Protein AF-0000000085120348 (afdb_homodimer)

Organism: Pyrolobus fumarii (strain DSM 11204 / 1A) (NCBI:txid694429)

Solvent-accessible surface area (backbone atoms only — not comparable to full-atom values): 6768 Å² total; per-residue (Å²): 130,84,70,55,59,74,41,83,31,47,33,39,67,58,97,89,42,39,32,40,60,46,56,66,68,56,36,57,74,69,67,62,47,72,72,37,62,28,35,37,30,48,42,78,52,96,93,32,78,30,38,37,38,34,66,65,84,129,131,85,71,56,58,75,40,84,32,45,33,38,68,59,98,90,42,38,31,38,58,47,56,66,67,54,38,58,74,69,67,62,49,72,70,38,61,27,36,38,28,48,42,79,52,94,92,31,77,30,38,37,38,34,66,64,84,129

Sequence (116 aa):
MSTSQRYEGIVEKDEKGFLVRLPDELVQVMRWKEGDKIIVEMSEWRGRLVVVLYKPYRMSTSQRYEGIVEKDEKGFLVRLPDELVQVMRWKEGDKIIVEMSEWRGRLVVVLYKPYR

Secondary structure (DSSP, 8-state):
-----EEEEEEEEETTEEEEEEPHHHHHHHT--TT-EEEEEEEEETTEEEEEEEPPP-/-----EEEEEEEEETTEEEEEEPHHHHHHHT--TT-EEEEEEEEETTEEEEEEEPPP-

Foldseek 3Di:
DPPPDDDDWDWDADPVGIDIDDDPVVCVVLVDDPPADWDWDWDDDPNDIDIDIHHDDD/DPPPDDDDWDWDADPVGIDIDDDPVVCVVLVDDPPADWDWDWDDDPNDIDIDIHHDDD

Radius of gyration: 13.12 Å; Cα contacts (8 Å, |Δi|>4): 228; chains: 2; bounding box: 39×38×40 Å

pLDDT: mean 87.39, std 13.33, range [32.06, 96.31]

Nearest PDB structures (foldseek):
  2mrn-assembly1_B  TM=7.024E-01  e=4.540E-02  Escherichia coli K-12
  1ub4-assembly1_C-2  TM=8.038E-01  e=1.584E-01  Escherichia coli
  7xi6-assembly1_B  TM=7.298E-01  e=2.034E-01  Saccharolobus solfataricus
  7xi6-assembly1_A  TM=6.975E-01  e=2.305E-01  Saccharolobus solfataricus
  3o27-assembly1_B  TM=6.591E-01  e=1.911E-01  Saccharolobus islandicus

Structure (mmCIF, N/CA/C/O backbone):
data_AF-0000000085120348-model_v1
#
loop_
_entity.id
_entity.type
_entity.pdbx_description
1 polymer 'SpoVT-AbrB domain-containing protein'
#
loop_
_atom_site.group_PDB
_atom_site.id
_atom_site.type_symbol
_atom_site.label_atom_id
_atom_site.label_alt_id
_atom_site.label_comp_id
_atom_site.label_asym_id
_atom_site.label_entity_id
_atom_site.label_seq_id
_atom_site.pdbx_PDB_ins_code
_atom_site.Cartn_x
_atom_site.Cartn_y
_atom_site.Cartn_z
_atom_site.occupancy
_atom_site.B_iso_or_equiv
_atom_site.auth_seq_id
_atom_site.auth_comp_id
_atom_site.auth_asym_id
_atom_site.auth_atom_id
_atom_site.pdbx_PDB_model_num
ATOM 1 N N . MET A 1 1 ? 24.094 -0.287 3.65 1 32.06 1 MET A N 1
ATOM 2 C CA . MET A 1 1 ? 23.141 0.814 3.695 1 32.06 1 MET A CA 1
ATOM 3 C C . MET A 1 1 ? 21.953 0.541 2.777 1 32.06 1 MET A C 1
ATOM 5 O O . MET A 1 1 ? 22.094 0.566 1.554 1 32.06 1 MET A O 1
ATOM 9 N N . SER A 1 2 ? 21.141 -0.423 2.934 1 41.09 2 SER A N 1
ATOM 10 C CA . SER A 1 2 ? 20.062 -0.962 2.092 1 41.09 2 SER A CA 1
ATOM 11 C C . SER A 1 2 ? 19.094 0.132 1.66 1 41.09 2 SER A C 1
ATOM 13 O O . SER A 1 2 ? 18.406 0.727 2.494 1 41.09 2 SER A O 1
ATOM 15 N N . THR A 1 3 ? 19.453 0.876 0.741 1 50.72 3 THR A N 1
ATOM 16 C CA . THR A 1 3 ? 18.859 2.105 0.238 1 50.72 3 THR A CA 1
ATOM 17 C C . THR A 1 3 ? 17.375 1.902 -0.046 1 50.72 3 THR A C 1
ATOM 19 O O . THR A 1 3 ? 17 1.14 -0.941 1 50.72 3 THR A O 1
ATOM 22 N N . SER A 1 4 ? 16.641 1.939 0.904 1 58.94 4 SER A N 1
ATOM 23 C CA . SER A 1 4 ? 15.188 1.908 0.711 1 58.94 4 SER A CA 1
ATOM 24 C C . SER A 1 4 ? 14.758 2.852 -0.409 1 58.94 4 SER A C 1
ATOM 26 O O . SER A 1 4 ? 15.117 4.031 -0.406 1 58.94 4 SER A O 1
ATOM 28 N N . GLN A 1 5 ? 14.641 2.262 -1.579 1 77.81 5 GLN A N 1
ATOM 29 C CA . GLN A 1 5 ? 14.117 3.045 -2.693 1 77.81 5 GLN A CA 1
ATOM 30 C C . GLN A 1 5 ? 12.758 3.637 -2.357 1 77.81 5 GLN A C 1
ATOM 32 O O . GLN A 1 5 ? 11.867 2.932 -1.868 1 77.81 5 GLN A O 1
ATOM 37 N N . ARG A 1 6 ? 12.773 4.969 -2.381 1 86.75 6 ARG A N 1
ATOM 38 C CA . ARG A 1 6 ? 11.562 5.715 -2.051 1 86.75 6 ARG A CA 1
ATOM 39 C C . ARG A 1 6 ? 10.867 6.215 -3.312 1 86.75 6 ARG A C 1
ATOM 41 O O . ARG A 1 6 ? 11.516 6.75 -4.215 1 86.75 6 ARG A O 1
ATOM 48 N N . TYR A 1 7 ? 9.578 5.973 -3.398 1 91.88 7 TYR A N 1
ATOM 49 C CA . TYR A 1 7 ? 8.75 6.457 -4.496 1 91.88 7 TYR A CA 1
ATOM 50 C C . TYR A 1 7 ? 7.645 7.371 -3.98 1 91.88 7 TYR A C 1
ATOM 52 O O . TYR A 1 7 ? 7.258 7.293 -2.812 1 91.88 7 TYR A O 1
ATOM 60 N N . GLU A 1 8 ? 7.305 8.227 -4.84 1 91.88 8 GLU A N 1
ATOM 61 C CA . GLU A 1 8 ? 6.148 9.055 -4.512 1 91.88 8 GLU A CA 1
ATOM 62 C C . GLU A 1 8 ? 4.859 8.438 -5.047 1 91.88 8 GLU A C 1
ATOM 64 O O . GLU A 1 8 ? 4.824 7.926 -6.168 1 91.88 8 GLU A O 1
ATOM 69 N N . GLY A 1 9 ? 3.891 8.414 -4.133 1 92.25 9 GLY A N 1
ATOM 70 C CA . GLY A 1 9 ? 2.559 7.977 -4.52 1 92.25 9 GLY A CA 1
ATOM 71 C C . GLY A 1 9 ? 1.475 8.969 -4.137 1 92.25 9 GLY A C 1
ATOM 72 O O . GLY A 1 9 ? 1.736 9.938 -3.416 1 92.25 9 GLY A O 1
ATOM 73 N N . ILE A 1 10 ? 0.345 8.773 -4.746 1 94.69 10 ILE A N 1
ATOM 74 C CA . ILE A 1 10 ? -0.834 9.57 -4.434 1 94.69 10 ILE A CA 1
ATOM 75 C C . ILE A 1 10 ? -1.988 8.648 -4.035 1 94.69 10 ILE A C 1
ATOM 77 O O . ILE A 1 10 ? -2.184 7.59 -4.637 1 94.69 10 ILE A O 1
ATOM 81 N N . VAL A 1 11 ? -2.664 9.141 -2.971 1 95.75 11 VAL A N 1
ATOM 82 C CA . VAL A 1 11 ? -3.887 8.43 -2.613 1 95.75 11 VAL A CA 1
ATOM 83 C C . VAL A 1 11 ? -4.977 8.727 -3.641 1 95.75 11 VAL A C 1
ATOM 85 O O . VAL A 1 11 ? -5.289 9.891 -3.904 1 95.75 11 VAL A O 1
ATOM 88 N N . GLU A 1 12 ? -5.461 7.707 -4.227 1 95.75 12 GLU A N 1
ATOM 89 C CA . GLU A 1 12 ? -6.551 7.84 -5.191 1 95.75 12 GLU A CA 1
ATOM 90 C C . GLU A 1 12 ? -7.844 7.25 -4.641 1 95.75 12 GLU A C 1
ATOM 92 O O . GLU A 1 12 ? -7.832 6.531 -3.639 1 95.75 12 GLU A O 1
ATOM 97 N N . LYS A 1 13 ? -8.93 7.617 -5.223 1 95 13 LYS A N 1
ATOM 98 C CA . LYS A 1 13 ? -10.242 7.082 -4.875 1 95 13 LYS A CA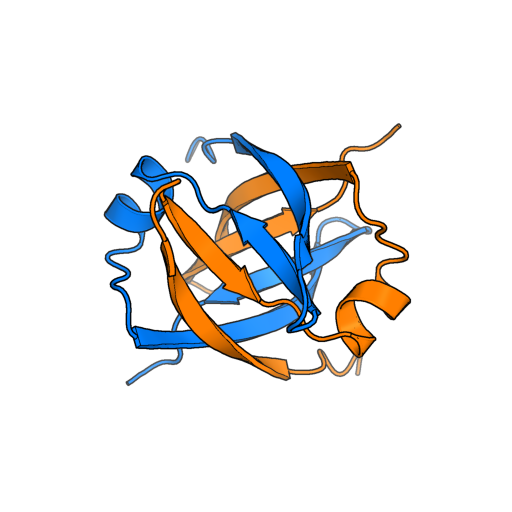 1
ATOM 99 C C . LYS A 1 13 ? -11.07 6.777 -6.121 1 95 13 LYS A C 1
ATOM 101 O O . LYS A 1 13 ? -11.07 7.562 -7.074 1 95 13 LYS A O 1
ATOM 106 N N . ASP A 1 14 ? -11.633 5.547 -6.141 1 92.31 14 ASP A N 1
ATOM 107 C CA . ASP A 1 14 ? -12.594 5.219 -7.195 1 92.31 14 ASP A CA 1
ATOM 108 C C . ASP A 1 14 ? -13.898 4.703 -6.602 1 92.31 14 ASP A C 1
ATOM 110 O O . ASP A 1 14 ? -14.18 4.918 -5.422 1 92.31 14 ASP A O 1
ATOM 114 N N . GLU A 1 15 ? -14.711 4.094 -7.367 1 90.94 15 GLU A N 1
ATOM 115 C CA . GLU A 1 15 ? -16.031 3.648 -6.934 1 90.94 15 GLU A CA 1
ATOM 116 C C . GLU A 1 15 ? -15.93 2.566 -5.859 1 90.94 15 GLU A C 1
ATOM 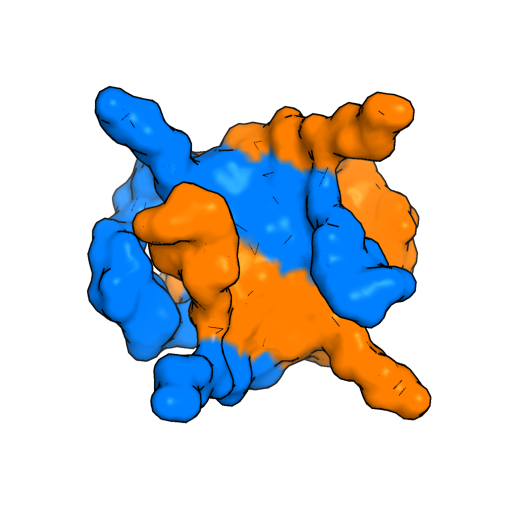118 O O . GLU A 1 15 ? -16.875 2.348 -5.098 1 90.94 15 GLU A O 1
ATOM 123 N N . LYS A 1 16 ? -14.82 1.901 -5.828 1 91.19 16 LYS A N 1
ATOM 124 C CA . LYS A 1 16 ? -14.656 0.771 -4.918 1 91.19 16 LYS A CA 1
ATOM 125 C C . LYS A 1 16 ? -13.945 1.193 -3.635 1 91.19 16 LYS A C 1
ATOM 127 O O . LYS A 1 16 ? -13.875 0.424 -2.676 1 91.19 16 LYS A O 1
ATOM 132 N N . GLY A 1 17 ? -13.406 2.393 -3.568 1 93.75 17 GLY A N 1
ATOM 133 C CA . GLY A 1 17 ? -12.75 2.896 -2.371 1 93.75 17 GLY A CA 1
ATOM 134 C C . GLY A 1 17 ? -11.406 3.531 -2.65 1 93.75 17 GLY A C 1
ATOM 135 O O . GLY A 1 17 ? -11.156 4.008 -3.76 1 93.75 17 GLY A O 1
ATOM 136 N N . PHE A 1 18 ? -10.594 3.572 -1.609 1 96.31 18 PHE A N 1
ATOM 137 C CA . PHE A 1 18 ? -9.281 4.207 -1.696 1 96.31 18 PHE A CA 1
ATOM 138 C C . PHE A 1 18 ? -8.242 3.227 -2.227 1 96.31 18 PHE A C 1
ATOM 140 O O . PHE A 1 18 ? -8.297 2.033 -1.923 1 96.31 18 PHE A O 1
ATOM 147 N N . LEU A 1 19 ? -7.34 3.812 -2.99 1 96.25 19 LEU A N 1
ATOM 148 C CA . LEU A 1 19 ? -6.27 2.965 -3.502 1 96.25 19 LEU A CA 1
ATOM 149 C C . LEU A 1 19 ? -4.965 3.746 -3.619 1 96.25 19 LEU A C 1
ATOM 151 O O . LEU A 1 19 ? -4.969 4.977 -3.578 1 96.25 19 LEU A O 1
ATOM 155 N N . VAL A 1 20 ? -3.883 2.982 -3.701 1 96.25 20 VAL A N 1
ATOM 156 C CA . VAL A 1 20 ? -2.555 3.518 -3.98 1 96.25 20 VAL A CA 1
ATOM 157 C C . VAL A 1 20 ? -1.896 2.709 -5.098 1 96.25 20 VAL A C 1
ATOM 159 O O . VAL A 1 20 ? -2.02 1.483 -5.141 1 96.25 20 VAL A O 1
ATOM 162 N N . ARG A 1 21 ? -1.229 3.486 -5.906 1 95.56 21 ARG A N 1
ATOM 163 C CA . ARG A 1 21 ? -0.472 2.832 -6.969 1 95.56 21 ARG A CA 1
ATOM 164 C C . ARG A 1 21 ? 0.926 2.453 -6.492 1 95.56 21 ARG A C 1
ATOM 166 O O . ARG A 1 21 ? 1.576 3.223 -5.785 1 95.56 21 ARG A O 1
ATOM 173 N N . LEU A 1 22 ? 1.257 1.295 -6.891 1 94.44 22 LEU A N 1
ATOM 174 C CA . LEU A 1 22 ? 2.59 0.801 -6.566 1 94.44 22 LEU A CA 1
ATOM 175 C C . LEU A 1 22 ? 3.525 0.93 -7.766 1 94.44 22 LEU A C 1
ATOM 177 O O . LEU A 1 22 ? 3.172 0.536 -8.883 1 94.44 22 LEU A O 1
ATOM 181 N N . PRO A 1 23 ? 4.707 1.433 -7.527 1 92.88 23 PRO A N 1
ATOM 182 C CA . PRO A 1 23 ? 5.676 1.493 -8.625 1 92.88 23 PRO A CA 1
ATOM 183 C C . PRO A 1 23 ? 6.02 0.116 -9.188 1 92.88 23 PRO A C 1
ATOM 185 O O . PRO A 1 23 ? 6.188 -0.842 -8.43 1 92.88 23 PRO A O 1
ATOM 188 N N . ASP A 1 24 ? 6.199 0.102 -10.516 1 89.94 24 ASP A N 1
ATOM 189 C CA . ASP A 1 24 ? 6.5 -1.155 -11.195 1 89.94 24 ASP A CA 1
ATOM 190 C C . ASP A 1 24 ? 7.766 -1.797 -10.633 1 89.94 24 ASP A C 1
ATOM 192 O O . ASP A 1 24 ? 7.82 -3.014 -10.445 1 89.94 24 ASP A O 1
ATOM 196 N N . GLU A 1 25 ? 8.688 -0.95 -10.422 1 90.38 25 GLU A N 1
ATOM 197 C CA . GLU A 1 25 ? 9.961 -1.452 -9.914 1 90.38 25 GLU A CA 1
ATOM 198 C C . GLU A 1 25 ? 9.781 -2.148 -8.57 1 90.38 25 GLU A C 1
ATOM 200 O O . GLU A 1 25 ? 10.352 -3.215 -8.328 1 90.38 25 GLU A O 1
ATOM 205 N N . LEU A 1 26 ? 8.969 -1.547 -7.754 1 90.81 26 LEU A N 1
ATOM 206 C CA . LEU A 1 26 ? 8.703 -2.129 -6.445 1 90.81 26 LEU A CA 1
ATOM 207 C C . LEU A 1 26 ? 7.961 -3.455 -6.578 1 90.81 26 LEU A C 1
ATOM 209 O O . LEU A 1 26 ? 8.32 -4.441 -5.93 1 90.81 26 LEU A O 1
ATOM 213 N N . VAL A 1 27 ? 7.016 -3.486 -7.406 1 93.12 27 VAL A N 1
ATOM 214 C CA . VAL A 1 27 ? 6.227 -4.695 -7.629 1 93.12 27 VAL A CA 1
ATOM 215 C C . VAL A 1 27 ? 7.129 -5.816 -8.133 1 93.12 27 VAL A C 1
ATOM 217 O O . VAL A 1 27 ? 6.973 -6.973 -7.734 1 93.12 27 VAL A O 1
ATOM 220 N N . GLN A 1 28 ? 8.078 -5.426 -8.953 1 92.56 28 GLN A N 1
ATOM 221 C CA . GLN A 1 28 ? 9.016 -6.402 -9.492 1 92.56 28 GLN A CA 1
ATOM 222 C C . GLN A 1 28 ? 9.938 -6.949 -8.406 1 92.56 28 GLN A C 1
ATOM 224 O O . GLN A 1 28 ? 10.148 -8.156 -8.312 1 92.56 28 GLN A O 1
ATOM 229 N N . VAL A 1 29 ? 10.383 -6.129 -7.586 1 90.75 29 VAL A N 1
ATOM 230 C CA . VAL A 1 29 ? 11.297 -6.535 -6.516 1 90.75 29 VAL A CA 1
ATOM 231 C C . VAL A 1 29 ? 10.555 -7.418 -5.516 1 90.75 29 VAL A C 1
ATOM 233 O O . VAL A 1 29 ? 11.102 -8.398 -5.016 1 90.75 29 VAL A O 1
ATOM 236 N N . MET A 1 30 ? 9.297 -7.043 -5.273 1 91.62 30 MET A N 1
ATOM 237 C CA . MET A 1 30 ? 8.477 -7.793 -4.324 1 91.62 30 MET A CA 1
ATOM 238 C C . MET A 1 30 ? 7.988 -9.094 -4.941 1 91.62 30 MET A C 1
ATOM 240 O O . MET A 1 30 ? 7.449 -9.953 -4.238 1 91.62 30 MET A O 1
ATOM 244 N N . ARG A 1 31 ? 8.125 -9.281 -6.32 1 94.31 31 ARG A N 1
ATOM 245 C CA . ARG A 1 31 ? 7.602 -10.414 -7.082 1 94.31 31 ARG A CA 1
ATOM 246 C C . ARG A 1 31 ? 6.098 -10.562 -6.883 1 94.31 31 ARG A C 1
ATOM 248 O O . ARG A 1 31 ? 5.602 -11.664 -6.66 1 94.31 31 ARG A O 1
ATOM 255 N N . TRP A 1 32 ? 5.422 -9.484 -6.812 1 94.31 32 TRP A N 1
ATOM 256 C CA . TRP A 1 32 ? 3.963 -9.484 -6.723 1 94.31 32 TRP A CA 1
ATOM 257 C C . TRP A 1 32 ? 3.334 -9.562 -8.109 1 94.31 32 TRP A C 1
ATOM 259 O O . TRP A 1 32 ? 3.914 -9.086 -9.094 1 94.31 32 TRP A O 1
ATOM 269 N N . LYS A 1 33 ? 2.209 -10.188 -8.188 1 95.38 33 LYS A N 1
ATOM 270 C CA . LYS A 1 33 ? 1.418 -10.281 -9.414 1 95.38 33 LYS A CA 1
ATOM 271 C C . LYS A 1 33 ? -0.05 -9.961 -9.141 1 95.38 33 LYS A C 1
ATOM 273 O O . LYS A 1 33 ? -0.502 -10.008 -7.996 1 95.38 33 LYS A O 1
ATOM 278 N N . GLU A 1 34 ? -0.657 -9.516 -10.188 1 95.19 34 GLU A N 1
ATOM 279 C CA . GLU A 1 34 ? -2.1 -9.312 -10.094 1 95.19 34 GLU A CA 1
ATOM 280 C C . GLU A 1 34 ? -2.787 -10.531 -9.477 1 95.19 34 GLU A C 1
ATOM 282 O O . GLU A 1 34 ? -2.479 -11.664 -9.836 1 95.19 34 GLU A O 1
ATOM 287 N N . GLY A 1 35 ? -3.711 -10.297 -8.5 1 94.94 35 GLY A N 1
ATOM 288 C CA . GLY A 1 35 ? -4.441 -11.375 -7.859 1 94.94 35 GLY A CA 1
ATOM 289 C C . GLY A 1 35 ? -3.781 -11.875 -6.586 1 94.94 35 GLY A C 1
ATOM 290 O O . GLY A 1 35 ? -4.387 -12.625 -5.82 1 94.94 35 GLY A O 1
ATOM 291 N N . ASP A 1 36 ? -2.479 -11.453 -6.367 1 95.19 36 ASP A N 1
ATOM 292 C CA . ASP A 1 36 ? -1.806 -11.852 -5.137 1 95.19 36 ASP A CA 1
ATOM 293 C C . ASP A 1 36 ? -2.541 -11.312 -3.912 1 95.19 36 ASP A C 1
ATOM 295 O O . ASP A 1 36 ? -2.949 -10.148 -3.891 1 95.19 36 ASP A O 1
ATOM 299 N N . LYS A 1 37 ? -2.658 -12.203 -2.959 1 95.12 37 LYS A N 1
ATOM 300 C CA . LYS A 1 37 ? -3.176 -11.766 -1.665 1 95.12 37 LYS A CA 1
ATOM 301 C C . LYS A 1 37 ? -2.074 -11.133 -0.818 1 95.12 37 LYS A C 1
ATOM 303 O O . LYS A 1 37 ? -0.969 -11.672 -0.724 1 95.12 37 LYS A O 1
ATOM 308 N N . ILE A 1 38 ? -2.404 -9.977 -0.293 1 95.12 38 ILE A N 1
ATOM 309 C CA . ILE A 1 38 ? -1.447 -9.32 0.591 1 95.12 38 ILE A CA 1
ATOM 310 C C . ILE A 1 38 ? -2.137 -8.93 1.896 1 95.12 38 ILE A C 1
ATOM 312 O O . ILE A 1 38 ? -3.367 -8.898 1.97 1 95.12 38 ILE A O 1
ATOM 316 N N . ILE A 1 39 ? -1.342 -8.695 2.877 1 94.56 39 ILE A N 1
ATOM 317 C CA . ILE A 1 39 ? -1.8 -8.164 4.152 1 94.56 39 ILE A CA 1
ATOM 318 C C . ILE A 1 39 ? -1.559 -6.652 4.199 1 94.56 39 ILE A C 1
ATOM 320 O O . ILE A 1 39 ? -0.5 -6.176 3.783 1 94.56 39 ILE A O 1
ATOM 324 N N . VAL A 1 40 ? -2.549 -5.953 4.559 1 93.31 40 VAL A N 1
ATOM 325 C CA . VAL A 1 40 ? -2.486 -4.52 4.82 1 93.31 40 VAL A CA 1
ATOM 326 C C . VAL A 1 40 ? -2.609 -4.262 6.32 1 93.31 40 VAL A C 1
ATOM 328 O O . VAL A 1 40 ? -3.607 -4.637 6.941 1 93.31 40 VAL A O 1
ATOM 331 N N . GLU A 1 41 ? -1.59 -3.555 6.801 1 90.12 41 GLU A N 1
ATOM 332 C CA . GLU A 1 41 ? -1.574 -3.354 8.25 1 90.12 41 GLU A CA 1
ATOM 333 C C . GLU A 1 41 ? -1.153 -1.932 8.602 1 90.12 41 GLU A C 1
ATOM 335 O O . GLU A 1 41 ? -0.355 -1.318 7.891 1 90.12 41 GLU A O 1
ATOM 340 N N . MET A 1 42 ? -1.792 -1.536 9.625 1 89.62 42 MET A N 1
ATOM 341 C CA . MET A 1 42 ? -1.318 -0.3 10.242 1 89.62 42 MET A CA 1
ATOM 342 C C . MET A 1 42 ? -0.281 -0.593 11.32 1 89.62 42 MET A C 1
ATOM 344 O O . MET A 1 42 ? -0.452 -1.517 12.117 1 89.62 42 MET A O 1
ATOM 348 N N . SER A 1 43 ? 0.816 0.159 11.211 1 85.25 43 SER A N 1
ATOM 349 C CA . SER A 1 43 ? 1.868 -0.04 12.203 1 85.25 43 SER A CA 1
ATOM 350 C C . SER A 1 43 ? 2.545 1.279 12.562 1 85.25 43 SER A C 1
ATOM 352 O O . SER A 1 43 ? 2.307 2.301 11.914 1 85.25 43 SER A O 1
ATOM 354 N N . GLU A 1 44 ? 3.209 1.167 13.641 1 83.56 44 GLU A N 1
ATOM 355 C CA . GLU A 1 44 ? 4.027 2.312 14.023 1 83.56 44 GLU A CA 1
ATOM 356 C C . GLU A 1 44 ? 5.484 2.107 13.625 1 83.56 44 GLU A C 1
ATOM 358 O O . GLU A 1 44 ? 6.051 1.034 13.844 1 83.56 44 GLU A O 1
ATOM 363 N N . TRP A 1 45 ? 5.953 3.119 12.883 1 77.62 45 TRP A N 1
ATOM 364 C CA . TRP A 1 45 ? 7.336 3.098 12.414 1 77.62 45 TRP A CA 1
ATOM 365 C C . TRP A 1 45 ? 8.008 4.445 12.656 1 77.62 45 TRP A C 1
ATOM 367 O O . TRP A 1 45 ? 7.609 5.461 12.086 1 77.62 45 TRP A O 1
ATOM 377 N N . ARG A 1 46 ? 9.07 4.305 13.508 1 78.69 46 ARG A N 1
ATOM 378 C CA . ARG A 1 46 ? 9.836 5.492 13.859 1 78.69 46 ARG A CA 1
ATOM 379 C C . ARG A 1 46 ? 8.922 6.609 14.352 1 78.69 46 ARG A C 1
ATOM 381 O O . ARG A 1 46 ? 9.055 7.758 13.922 1 78.69 46 ARG A O 1
ATOM 388 N N . GLY A 1 47 ? 7.941 6.297 15.227 1 77.19 47 GLY A N 1
ATOM 389 C CA . GLY A 1 47 ? 7.074 7.254 15.891 1 77.19 47 GLY A CA 1
ATOM 390 C C . GLY A 1 47 ? 5.918 7.719 15.023 1 77.19 47 GLY A C 1
ATOM 391 O O . GLY A 1 47 ? 5.176 8.625 15.398 1 77.19 47 GLY A O 1
ATOM 392 N N . ARG A 1 48 ? 5.891 7.09 13.82 1 83.38 48 ARG A N 1
ATOM 393 C CA . ARG A 1 48 ? 4.824 7.5 12.914 1 83.38 48 ARG A CA 1
ATOM 394 C C . ARG A 1 48 ? 3.93 6.32 12.555 1 83.38 48 ARG A C 1
ATOM 396 O O . ARG A 1 48 ? 4.402 5.184 12.461 1 83.38 48 ARG A O 1
ATOM 403 N N . LEU A 1 49 ? 2.678 6.664 12.367 1 88.31 49 LEU A N 1
ATOM 404 C CA . LEU A 1 49 ? 1.745 5.664 11.859 1 88.31 49 LEU A CA 1
ATOM 405 C C . LEU A 1 49 ? 1.958 5.43 10.367 1 88.31 49 LEU A C 1
ATOM 407 O O . LEU A 1 49 ? 2.014 6.379 9.586 1 88.31 49 LEU A O 1
ATOM 411 N N . VAL A 1 50 ?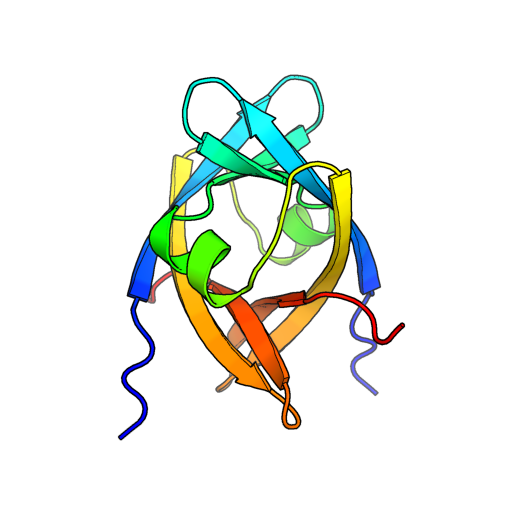 2.143 4.176 10.047 1 92.5 50 VAL A N 1
ATOM 412 C CA . VAL A 1 50 ? 2.381 3.834 8.648 1 92.5 50 VAL A CA 1
ATOM 413 C C . VAL A 1 50 ? 1.468 2.682 8.234 1 92.5 50 VAL A C 1
ATOM 415 O O . VAL A 1 50 ? 0.871 2.018 9.086 1 92.5 50 VAL A O 1
ATOM 418 N N . VAL A 1 51 ? 1.33 2.551 6.973 1 93.62 51 VAL A N 1
ATOM 419 C CA . VAL A 1 51 ? 0.685 1.368 6.414 1 93.62 51 VAL A CA 1
ATOM 420 C C . VAL A 1 51 ? 1.74 0.422 5.848 1 93.62 51 VAL A C 1
ATOM 422 O O . VAL A 1 51 ? 2.633 0.847 5.109 1 93.62 51 VAL A O 1
ATOM 425 N N . VAL A 1 52 ? 1.61 -0.837 6.203 1 93.69 52 VAL A N 1
ATOM 426 C CA . VAL A 1 52 ? 2.555 -1.85 5.742 1 93.69 52 VAL A CA 1
ATOM 427 C C . VAL A 1 52 ? 1.83 -2.877 4.875 1 93.69 52 VAL A C 1
ATOM 429 O O . VAL A 1 52 ? 0.76 -3.367 5.246 1 93.69 52 VAL A O 1
ATOM 432 N N . LEU A 1 53 ? 2.395 -3.17 3.729 1 94.62 53 LEU A N 1
ATOM 433 C CA . LEU A 1 53 ? 1.888 -4.176 2.799 1 94.62 53 LEU A CA 1
ATOM 434 C C . LEU A 1 53 ? 2.869 -5.332 2.662 1 94.62 53 LEU A C 1
ATOM 436 O O . LEU A 1 53 ? 4.059 -5.121 2.426 1 94.62 53 LEU A O 1
ATOM 440 N N . TYR A 1 54 ? 2.324 -6.562 2.871 1 94.44 54 TYR A N 1
ATOM 441 C CA . TYR A 1 54 ? 3.203 -7.707 2.666 1 94.44 54 TYR A CA 1
ATOM 442 C C . TYR A 1 54 ? 2.398 -8.961 2.334 1 94.44 54 TYR A C 1
ATOM 444 O O . TYR A 1 54 ? 1.197 -9.023 2.609 1 94.44 54 TYR A O 1
ATOM 452 N N . LYS A 1 55 ? 3.076 -9.859 1.598 1 93.06 55 LYS A N 1
ATOM 453 C CA . LYS A 1 55 ? 2.449 -11.148 1.337 1 93.06 55 LYS A CA 1
ATOM 454 C C . LYS A 1 55 ? 2.467 -12.031 2.582 1 93.06 55 LYS A C 1
ATOM 456 O O . LYS A 1 55 ? 3.482 -12.117 3.277 1 93.06 55 LYS A O 1
ATOM 461 N N . PRO A 1 56 ? 1.278 -12.578 2.809 1 87.94 56 PRO A N 1
ATOM 462 C CA . PRO A 1 56 ? 1.292 -13.516 3.934 1 87.94 56 PRO A CA 1
ATOM 463 C C . PRO A 1 56 ? 2.197 -14.727 3.684 1 87.94 56 PRO A C 1
ATOM 465 O O . PRO A 1 56 ? 2.387 -15.133 2.535 1 87.94 56 PRO A O 1
ATOM 468 N N . TYR A 1 57 ? 2.861 -15.188 4.762 1 75.5 57 TYR A N 1
ATOM 469 C CA . TYR A 1 57 ? 3.627 -16.422 4.652 1 75.5 57 TYR A CA 1
ATOM 470 C C . TYR A 1 57 ? 2.744 -17.578 4.184 1 75.5 57 TYR A C 1
ATOM 472 O O . TYR A 1 57 ? 1.573 -17.656 4.562 1 75.5 57 TYR A O 1
ATOM 480 N N . ARG A 1 58 ? 3.154 -18.188 2.867 1 57.16 58 ARG A N 1
ATOM 481 C CA . ARG A 1 58 ? 2.494 -19.438 2.498 1 57.16 58 ARG A CA 1
ATOM 482 C C . ARG A 1 58 ? 2.719 -20.516 3.561 1 57.16 58 ARG A C 1
ATOM 484 O O . ARG A 1 58 ? 3.744 -20.516 4.246 1 57.16 58 ARG A O 1
ATOM 491 N N . MET B 1 1 ? -0.82 -3.172 23.969 1 33.25 1 MET B N 1
ATOM 492 C CA . MET B 1 1 ? -0.76 -4.195 22.922 1 33.25 1 MET B CA 1
ATOM 493 C C . MET B 1 1 ? -1.302 -3.66 21.594 1 33.25 1 MET B C 1
ATOM 495 O O . MET B 1 1 ? -2.512 -3.48 21.453 1 33.25 1 MET B O 1
ATOM 499 N N . SER B 1 2 ? -0.774 -2.713 20.906 1 43.31 2 SER B N 1
ATOM 500 C CA . SER B 1 2 ? -1.243 -1.888 19.797 1 43.31 2 SER B CA 1
ATOM 501 C C . SER B 1 2 ? -1.66 -2.746 18.594 1 43.31 2 SER B C 1
ATOM 503 O O . SER B 1 2 ? -0.83 -3.434 18 1 43.31 2 SER B O 1
ATOM 505 N N . THR B 1 3 ? -2.771 -3.359 18.734 1 51.31 3 THR B N 1
ATOM 506 C CA . THR B 1 3 ? -3.355 -4.363 17.844 1 51.31 3 THR B CA 1
ATOM 507 C C . THR B 1 3 ? -3.297 -3.906 16.391 1 51.31 3 THR B C 1
ATOM 509 O O . THR B 1 3 ? -3.961 -2.939 16.016 1 51.31 3 THR B O 1
ATOM 512 N N . SER B 1 4 ? -2.26 -4.023 15.859 1 59.38 4 SER B N 1
ATOM 513 C CA . SER B 1 4 ? -2.158 -3.783 14.422 1 59.38 4 SER B CA 1
ATOM 514 C C . SER B 1 4 ? -3.316 -4.434 13.672 1 59.38 4 SER B C 1
ATOM 516 O O . SER B 1 4 ? -3.6 -5.617 13.859 1 59.38 4 SER B O 1
ATOM 518 N N . GLN B 1 5 ? -4.359 -3.631 13.469 1 77.5 5 GLN B N 1
ATOM 519 C CA . GLN B 1 5 ? -5.461 -4.117 12.648 1 77.5 5 GLN B CA 1
ATOM 520 C C . GLN B 1 5 ? -4.969 -4.551 11.273 1 77.5 5 GLN B C 1
ATOM 522 O O . GLN B 1 5 ? -4.223 -3.82 10.617 1 77.5 5 GLN B O 1
ATOM 527 N N . ARG B 1 6 ? -5.211 -5.863 11.047 1 87.25 6 ARG B N 1
ATOM 528 C CA . ARG B 1 6 ? -4.781 -6.473 9.789 1 87.25 6 ARG B CA 1
ATOM 529 C C . ARG B 1 6 ? -5.953 -6.629 8.828 1 87.25 6 ARG B C 1
ATOM 531 O O . ARG B 1 6 ? -7.031 -7.078 9.227 1 87.25 6 ARG B O 1
ATOM 538 N N . TYR B 1 7 ? -5.762 -6.18 7.605 1 91.88 7 TYR B N 1
ATOM 539 C CA . TYR B 1 7 ? -6.742 -6.336 6.535 1 91.88 7 TYR B CA 1
ATOM 540 C C . TYR B 1 7 ? -6.172 -7.156 5.387 1 91.88 7 TYR B C 1
ATOM 542 O O . TYR B 1 7 ? -4.953 -7.238 5.219 1 91.88 7 TYR B O 1
ATOM 550 N N . GLU B 1 8 ? -7.086 -7.777 4.754 1 92 8 GLU B N 1
ATOM 551 C CA . GLU B 1 8 ? -6.68 -8.477 3.537 1 92 8 GLU B CA 1
ATOM 552 C C . GLU B 1 8 ? -6.867 -7.598 2.305 1 92 8 GLU B C 1
ATOM 554 O O . GLU B 1 8 ? -7.875 -6.895 2.184 1 92 8 GLU B O 1
ATOM 559 N N . GLY B 1 9 ? -5.801 -7.582 1.511 1 92.38 9 GLY B N 1
ATOM 560 C CA . GLY B 1 9 ? -5.863 -6.898 0.23 1 92.38 9 GLY B CA 1
ATOM 561 C C . GLY B 1 9 ? -5.43 -7.77 -0.935 1 92.38 9 GLY B C 1
ATOM 562 O O . GLY B 1 9 ? -4.922 -8.875 -0.735 1 92.38 9 GLY B O 1
ATOM 563 N N . ILE B 1 10 ? -5.781 -7.293 -2.092 1 94.88 10 ILE B N 1
ATOM 564 C CA . ILE B 1 10 ? -5.367 -7.949 -3.326 1 94.88 10 ILE B CA 1
ATOM 565 C C . ILE B 1 10 ? -4.625 -6.957 -4.219 1 94.88 10 ILE B C 1
ATOM 567 O O . ILE B 1 10 ? -5.02 -5.793 -4.32 1 94.88 10 ILE B O 1
ATOM 571 N N . VAL B 1 11 ? -3.529 -7.535 -4.773 1 95.81 11 VAL B N 1
ATOM 572 C CA . 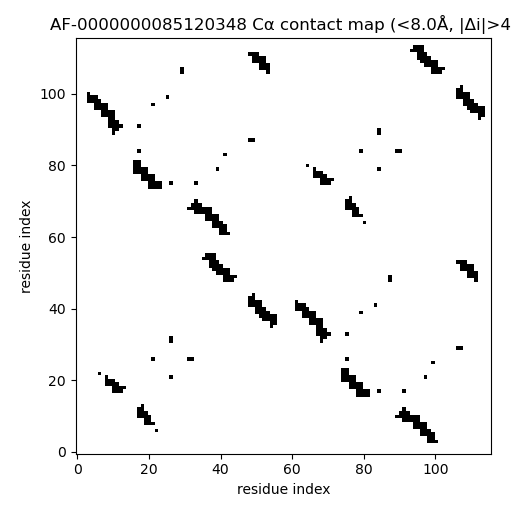VAL B 1 11 ? -2.846 -6.73 -5.777 1 95.81 11 VAL B CA 1
ATOM 573 C C . VAL B 1 11 ? -3.682 -6.676 -7.055 1 95.81 11 VAL B C 1
ATOM 575 O O . VAL B 1 11 ? -4.055 -7.719 -7.605 1 95.81 11 VAL B O 1
ATOM 578 N N . GLU B 1 12 ? -4.016 -5.512 -7.438 1 95.75 12 GLU B N 1
ATOM 579 C CA . GLU B 1 12 ? -4.758 -5.309 -8.68 1 95.75 12 GLU B CA 1
ATOM 580 C C . GLU B 1 12 ? -3.889 -4.645 -9.742 1 95.75 12 GLU B C 1
ATOM 582 O O . GLU B 1 12 ? -2.809 -4.133 -9.438 1 95.75 12 GLU B O 1
ATOM 587 N N . LYS B 1 13 ? -4.309 -4.727 -10.961 1 95 13 LYS B N 1
ATOM 588 C CA . LYS B 1 13 ? -3.639 -4.07 -12.086 1 95 13 LYS B CA 1
ATOM 589 C C . LYS B 1 13 ? -4.648 -3.438 -13.031 1 95 13 LYS B C 1
ATOM 591 O O . LYS B 1 13 ? -5.684 -4.035 -13.336 1 95 13 LYS B O 1
ATOM 596 N N . ASP B 1 14 ? -4.375 -2.143 -13.359 1 92.44 14 ASP B N 1
ATOM 597 C CA . ASP B 1 14 ? -5.16 -1.492 -14.406 1 92.44 14 ASP B CA 1
ATOM 598 C C . ASP B 1 14 ? -4.258 -0.904 -15.484 1 92.44 14 ASP B C 1
ATOM 600 O O . ASP B 1 14 ? -3.094 -1.293 -15.609 1 92.44 14 ASP B O 1
ATOM 604 N N . GLU B 1 15 ? -4.754 -0.047 -16.297 1 91.06 15 GLU B N 1
ATOM 605 C CA . GLU B 1 15 ? -4.008 0.5 -17.438 1 91.06 15 GLU B CA 1
ATOM 606 C C . GLU B 1 15 ? -2.828 1.344 -16.969 1 91.06 15 GLU B C 1
ATOM 608 O O . GLU B 1 15 ? -1.876 1.562 -17.719 1 91.06 15 GLU B O 1
ATOM 613 N N . LYS B 1 16 ? -2.9 1.85 -15.781 1 91.31 16 LYS B N 1
ATOM 614 C CA . LYS B 1 16 ? -1.882 2.762 -15.266 1 91.31 16 LYS B CA 1
ATOM 615 C C . LYS B 1 16 ? -0.84 2.014 -14.438 1 91.31 16 LYS B C 1
ATOM 617 O O . LYS B 1 16 ? 0.197 2.574 -14.086 1 91.31 16 LYS B O 1
ATOM 622 N N . GLY B 1 17 ? -1.068 0.734 -14.102 1 93.94 17 GLY B N 1
ATOM 623 C CA . GLY B 1 17 ? -0.105 -0.058 -13.352 1 93.94 17 GLY B CA 1
ATOM 624 C C . GLY B 1 17 ? -0.729 -0.825 -12.203 1 93.94 17 GLY B C 1
ATOM 625 O O . GLY B 1 17 ? -1.924 -1.129 -12.227 1 93.94 17 GLY B O 1
ATOM 626 N N . PHE B 1 18 ? 0.12 -1.163 -11.258 1 96.31 18 PHE B N 1
ATOM 627 C CA . PHE B 1 18 ? -0.309 -1.955 -10.109 1 96.31 18 PHE B CA 1
ATOM 628 C C . PHE B 1 18 ? -0.872 -1.061 -9.016 1 96.31 18 PHE B C 1
ATOM 630 O O . PHE B 1 18 ? -0.392 0.057 -8.812 1 96.31 18 PHE B O 1
ATOM 637 N N . LEU B 1 19 ? -1.886 -1.646 -8.359 1 96.31 19 LEU B N 1
ATOM 638 C CA . LEU B 1 19 ? -2.461 -0.889 -7.258 1 96.31 19 LEU B CA 1
ATOM 639 C C . LEU B 1 19 ? -2.936 -1.821 -6.148 1 96.31 19 LEU B C 1
ATOM 641 O O . LEU B 1 19 ? -3.082 -3.027 -6.363 1 96.31 19 LEU B O 1
ATOM 645 N N . VAL B 1 20 ? -3.104 -1.22 -4.973 1 96.31 20 VAL B N 1
ATOM 646 C CA . VAL B 1 20 ? -3.705 -1.886 -3.824 1 96.31 20 VAL B CA 1
ATOM 647 C C . VAL B 1 20 ? -4.793 -1 -3.223 1 96.31 20 VAL B C 1
ATOM 649 O O . VAL B 1 20 ? -4.625 0.218 -3.123 1 96.31 20 VAL B O 1
ATOM 652 N N . ARG B 1 21 ? -5.816 -1.704 -2.861 1 95.81 21 ARG B N 1
ATOM 653 C CA . ARG B 1 21 ? -6.895 -0.991 -2.184 1 95.81 21 ARG B CA 1
ATOM 654 C C . ARG B 1 21 ? -6.645 -0.921 -0.681 1 95.81 21 ARG B C 1
ATOM 656 O O . ARG B 1 21 ? -6.199 -1.897 -0.075 1 95.81 21 ARG B O 1
ATOM 663 N N . LEU B 1 22 ? -6.914 0.22 -0.219 1 94.5 22 LEU B N 1
ATOM 664 C CA . LEU B 1 22 ? -6.777 0.44 1.217 1 94.5 22 LEU B CA 1
ATOM 665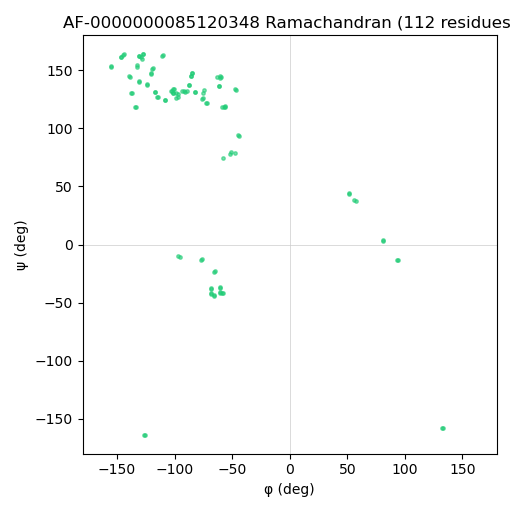 C C . LEU B 1 22 ? -8.133 0.39 1.907 1 94.5 22 LEU B C 1
ATOM 667 O O . LEU B 1 22 ? -9.094 1.026 1.456 1 94.5 22 LEU B O 1
ATOM 671 N N . PRO B 1 23 ? -8.227 -0.308 3.002 1 92.69 23 PRO B N 1
ATOM 672 C CA . PRO B 1 23 ? -9.484 -0.314 3.76 1 92.69 23 PRO B CA 1
ATOM 673 C C . PRO B 1 23 ? -9.891 1.077 4.238 1 92.69 23 PRO B C 1
ATOM 675 O O . PRO B 1 23 ? -9.039 1.854 4.684 1 92.69 23 PRO B O 1
ATOM 678 N N . ASP B 1 24 ? -11.211 1.284 4.219 1 89.81 24 ASP B N 1
ATOM 679 C CA . ASP B 1 24 ? -11.734 2.584 4.621 1 89.81 24 ASP B CA 1
ATOM 680 C C . ASP B 1 24 ? -11.32 2.926 6.051 1 89.81 24 ASP B C 1
ATOM 682 O O . ASP B 1 24 ? -10.969 4.07 6.348 1 89.81 24 ASP B O 1
ATOM 686 N N . GLU B 1 25 ? -11.406 1.954 6.832 1 89.94 25 GLU B N 1
ATOM 687 C CA . GLU B 1 25 ? -11.07 2.166 8.234 1 89.94 25 GLU B CA 1
ATOM 688 C C . GLU B 1 25 ? -9.625 2.631 8.398 1 89.94 25 GLU B C 1
ATOM 690 O O . GLU B 1 25 ? -9.344 3.539 9.18 1 89.94 25 GLU B O 1
ATOM 695 N N . LEU B 1 26 ? -8.789 2.008 7.621 1 90.5 26 LEU B N 1
ATOM 696 C CA . LEU B 1 26 ? -7.383 2.383 7.668 1 90.5 26 LEU B CA 1
ATOM 697 C C . LEU B 1 26 ? -7.18 3.807 7.168 1 90.5 26 LEU B C 1
ATOM 699 O O . LEU B 1 26 ? -6.473 4.598 7.797 1 90.5 26 LEU B O 1
ATOM 703 N N . VAL B 1 27 ? -7.809 4.109 6.117 1 92.81 27 VAL B N 1
ATOM 704 C CA . VAL B 1 27 ? -7.699 5.441 5.531 1 92.81 27 VAL B CA 1
ATOM 705 C C . VAL B 1 27 ? -8.195 6.488 6.527 1 92.81 27 VAL B C 1
ATOM 707 O O . VAL B 1 27 ? -7.609 7.566 6.645 1 92.81 27 VAL B O 1
ATOM 710 N N . GLN B 1 28 ? -9.211 6.125 7.25 1 92.44 28 GLN B N 1
ATOM 711 C CA . GLN B 1 28 ? -9.766 7.027 8.25 1 92.44 28 GLN B CA 1
ATOM 712 C C . GLN B 1 28 ? -8.805 7.234 9.406 1 92.44 28 GLN B C 1
ATOM 714 O O . GLN B 1 28 ? -8.578 8.367 9.844 1 92.44 28 GLN B O 1
ATOM 719 N N . VAL B 1 29 ? -8.211 6.234 9.836 1 90.5 29 VAL B N 1
ATOM 720 C CA . VAL B 1 29 ? -7.285 6.309 10.961 1 90.5 29 VAL B CA 1
ATOM 721 C C . VAL B 1 29 ? -6.039 7.098 10.555 1 90.5 29 VAL B C 1
ATOM 723 O O . VAL B 1 29 ? -5.516 7.887 11.344 1 90.5 29 VAL B O 1
ATOM 726 N N . MET B 1 30 ? -5.625 6.898 9.312 1 91.12 30 MET B N 1
ATOM 727 C CA . MET B 1 30 ? -4.441 7.578 8.805 1 91.12 30 MET B CA 1
ATOM 728 C C . MET B 1 30 ? -4.75 9.031 8.461 1 91.12 30 MET B C 1
ATOM 730 O O . MET B 1 30 ? -3.842 9.82 8.203 1 91.12 30 MET B O 1
ATOM 734 N N . ARG B 1 31 ? -6.09 9.422 8.391 1 94 31 ARG B N 1
ATOM 735 C CA . ARG B 1 31 ? -6.562 10.734 7.961 1 94 31 ARG B CA 1
ATOM 736 C C . ARG B 1 31 ? -6.074 11.062 6.555 1 94 31 ARG B C 1
ATOM 738 O O . ARG B 1 31 ? -5.609 12.172 6.293 1 94 31 ARG B O 1
ATOM 745 N N . TRP B 1 32 ? -6.027 10.102 5.723 1 94.19 32 TRP B N 1
ATOM 746 C CA . TRP B 1 32 ? -5.668 10.289 4.32 1 94.19 32 TRP B CA 1
ATOM 747 C C . TRP B 1 32 ? -6.887 10.703 3.5 1 94.19 32 TRP B C 1
ATOM 749 O O . TRP B 1 32 ? -8.016 10.328 3.82 1 94.19 32 TRP B O 1
ATOM 759 N N . LYS B 1 33 ? -6.656 11.492 2.502 1 95.19 33 LYS B N 1
ATOM 760 C CA . LYS B 1 33 ? -7.688 11.922 1.556 1 95.19 33 LYS B CA 1
ATOM 761 C C . LYS B 1 33 ? -7.199 11.781 0.116 1 95.19 33 LYS B C 1
ATOM 763 O O . LYS B 1 33 ? -5.996 11.695 -0.133 1 95.19 33 LYS B O 1
ATOM 768 N N . GLU B 1 34 ? -8.172 11.594 -0.732 1 95.06 34 GLU B N 1
ATOM 769 C CA . GLU B 1 34 ? -7.836 11.586 -2.152 1 95.06 34 GLU B CA 1
ATOM 770 C C . GLU B 1 34 ? -6.938 12.766 -2.512 1 95.06 34 GLU B C 1
ATOM 772 O O . GLU B 1 34 ? -7.18 13.898 -2.074 1 95.06 34 GLU B O 1
ATOM 777 N N . GLY B 1 35 ? -5.852 12.508 -3.266 1 94.88 35 GLY B N 1
ATOM 778 C CA . GLY B 1 35 ? -4.934 13.555 -3.686 1 94.88 35 GLY B CA 1
ATOM 779 C C . GLY B 1 35 ? -3.746 13.711 -2.756 1 94.88 35 GLY B C 1
ATOM 780 O O . GLY B 1 35 ? -2.771 14.391 -3.098 1 94.88 35 GLY B O 1
ATOM 781 N N . ASP B 1 36 ? -3.811 13.086 -1.527 1 95.19 36 ASP B N 1
ATOM 782 C CA . ASP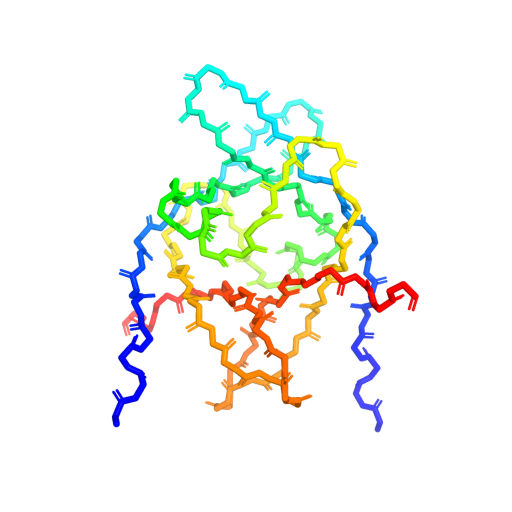 B 1 36 ? -2.68 13.156 -0.606 1 95.19 36 ASP B CA 1
ATOM 783 C C . ASP B 1 36 ? -1.437 12.508 -1.215 1 95.19 36 ASP B C 1
ATOM 785 O O . ASP B 1 36 ? -1.517 11.43 -1.809 1 95.19 36 ASP B O 1
ATOM 789 N N . LYS B 1 37 ? -0.337 13.219 -1.022 1 94.94 37 LYS B N 1
ATOM 790 C CA . LYS B 1 37 ? 0.948 12.633 -1.391 1 94.94 37 LYS B CA 1
ATOM 791 C C . LYS B 1 37 ? 1.467 11.711 -0.291 1 94.94 37 LYS B C 1
ATOM 793 O O . LYS B 1 37 ? 1.425 12.062 0.891 1 94.94 37 LYS B O 1
ATOM 798 N N . ILE B 1 38 ? 1.86 10.539 -0.71 1 95.06 38 ILE B N 1
ATOM 799 C CA . ILE B 1 38 ? 2.441 9.602 0.247 1 95.06 38 ILE B CA 1
ATOM 800 C C . ILE B 1 38 ? 3.781 9.094 -0.281 1 95.06 38 ILE B C 1
ATOM 802 O O . ILE B 1 38 ? 4.078 9.227 -1.47 1 95.06 38 ILE B O 1
ATOM 806 N N . ILE B 1 39 ? 4.559 8.609 0.622 1 94.5 39 ILE B N 1
ATOM 807 C CA . ILE B 1 39 ? 5.805 7.934 0.289 1 94.5 39 ILE B CA 1
ATOM 808 C C . ILE B 1 39 ? 5.582 6.426 0.264 1 94.5 39 ILE B C 1
ATOM 810 O O . ILE B 1 39 ? 4.91 5.875 1.141 1 94.5 39 ILE B O 1
ATOM 814 N N . VAL B 1 40 ? 6 5.828 -0.778 1 93.31 40 VAL B N 1
ATOM 815 C CA . VAL B 1 40 ? 6.027 4.379 -0.934 1 93.31 40 VAL B CA 1
ATOM 816 C C . VAL B 1 40 ? 7.469 3.877 -0.872 1 93.31 40 VAL B C 1
ATOM 818 O O . VAL B 1 40 ? 8.305 4.277 -1.684 1 93.31 40 VAL B O 1
ATOM 821 N N . GLU B 1 41 ? 7.637 2.949 0.075 1 90.38 41 GLU B N 1
ATOM 822 C CA . GLU B 1 41 ? 9.016 2.496 0.274 1 90.38 41 GLU B CA 1
ATOM 823 C C . GLU B 1 41 ? 9.07 0.99 0.51 1 90.38 41 GLU B C 1
ATOM 825 O O . GLU B 1 41 ? 8.133 0.408 1.064 1 90.38 41 GLU B O 1
ATOM 830 N N . MET B 1 42 ? 10.117 0.508 -0.019 1 89.75 42 MET B N 1
ATOM 831 C CA . MET B 1 42 ? 10.445 -0.87 0.338 1 89.75 42 MET B CA 1
ATOM 832 C C . MET B 1 42 ? 11.328 -0.917 1.579 1 89.75 42 MET B C 1
ATOM 834 O O . MET B 1 42 ? 12.258 -0.123 1.711 1 89.75 42 MET B O 1
ATOM 838 N N . SER B 1 43 ? 10.914 -1.797 2.488 1 85.44 43 SER B N 1
ATOM 839 C CA . SER B 1 43 ? 11.703 -1.929 3.709 1 85.44 43 SER B CA 1
ATOM 840 C C . SER B 1 43 ? 11.727 -3.373 4.199 1 85.44 43 SER B C 1
ATOM 842 O O . SER B 1 43 ? 11 -4.223 3.68 1 85.44 43 SER B O 1
ATOM 844 N N . GLU B 1 44 ? 12.68 -3.549 5.039 1 83.75 44 GLU B N 1
ATOM 845 C CA . GLU B 1 44 ? 12.727 -4.848 5.703 1 83.75 44 GLU B CA 1
ATOM 846 C C . GLU B 1 44 ? 12.07 -4.781 7.086 1 83.75 44 GLU B C 1
ATOM 848 O O . GLU B 1 44 ? 12.336 -3.857 7.855 1 83.75 44 GLU B O 1
ATOM 853 N N . TRP B 1 45 ? 11.125 -5.723 7.234 1 77.88 45 TR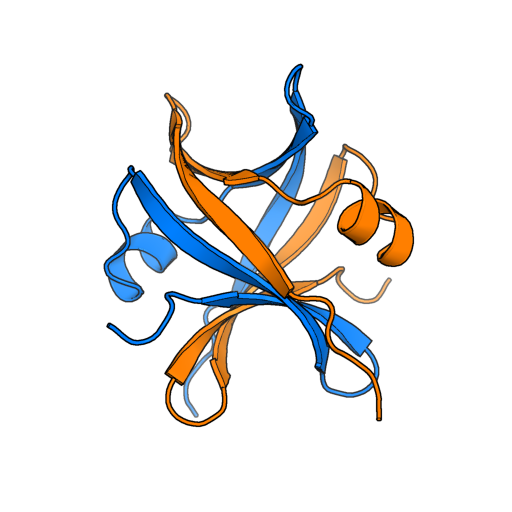P B N 1
ATOM 854 C CA . TRP B 1 45 ? 10.414 -5.812 8.5 1 77.88 45 TRP B CA 1
ATOM 855 C C . TRP B 1 45 ? 10.312 -7.262 8.969 1 77.88 45 TRP B C 1
ATOM 857 O O . TRP B 1 45 ? 9.68 -8.094 8.312 1 77.88 45 TRP B O 1
ATOM 867 N N . ARG B 1 46 ? 10.945 -7.41 10.156 1 78.31 46 ARG B N 1
ATOM 868 C CA . ARG B 1 46 ? 10.961 -8.742 10.75 1 78.31 46 ARG B CA 1
ATOM 869 C C . ARG B 1 46 ? 11.453 -9.781 9.758 1 78.31 46 ARG B C 1
ATOM 871 O O . ARG B 1 46 ? 10.844 -10.844 9.609 1 78.31 46 ARG B O 1
ATOM 878 N N . GLY B 1 47 ? 12.523 -9.461 9.016 1 77.31 47 GLY B N 1
ATOM 879 C CA . GLY B 1 47 ? 13.195 -10.383 8.125 1 77.31 47 GLY B CA 1
ATOM 880 C C . GLY B 1 47 ? 12.508 -10.531 6.777 1 77.31 47 GLY B C 1
ATOM 881 O O . GLY B 1 47 ? 12.883 -11.375 5.969 1 77.31 47 GLY B O 1
ATOM 882 N N . ARG B 1 48 ? 11.461 -9.703 6.66 1 83.56 48 ARG B N 1
ATOM 883 C CA . ARG B 1 48 ? 10.727 -9.789 5.402 1 83.56 48 ARG B CA 1
ATOM 884 C C . ARG B 1 48 ? 10.727 -8.461 4.668 1 83.56 48 ARG B C 1
ATOM 886 O O . ARG B 1 48 ? 10.719 -7.395 5.293 1 83.56 48 ARG B O 1
ATOM 893 N N . LEU B 1 49 ? 10.727 -8.602 3.355 1 88.62 49 LEU B N 1
ATOM 894 C CA . LEU B 1 49 ? 10.562 -7.414 2.525 1 88.62 49 LEU B CA 1
ATOM 895 C C . LEU B 1 49 ? 9.109 -6.957 2.512 1 88.62 49 LEU B C 1
ATOM 897 O O . LEU B 1 49 ? 8.203 -7.754 2.26 1 88.62 49 LEU B O 1
ATOM 901 N N . VAL B 1 50 ? 8.953 -5.711 2.863 1 92.5 50 VAL B N 1
ATOM 902 C CA . VAL B 1 50 ? 7.602 -5.176 2.914 1 92.5 50 VAL B CA 1
ATOM 903 C C . VAL B 1 50 ? 7.539 -3.848 2.162 1 92.5 50 VAL B C 1
ATOM 905 O O . VAL B 1 50 ? 8.578 -3.26 1.847 1 92.5 50 VAL B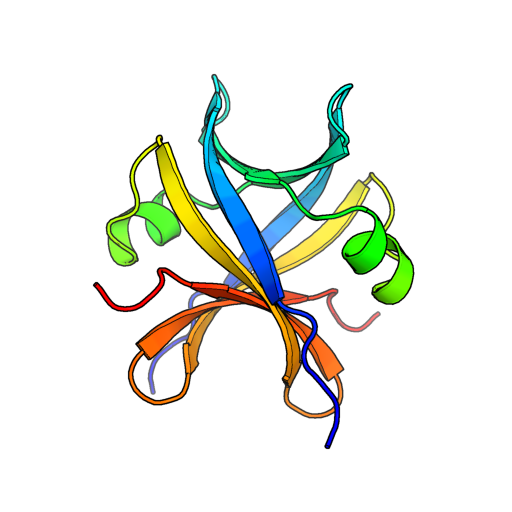 O 1
ATOM 908 N N . VAL B 1 51 ? 6.363 -3.48 1.843 1 93.75 51 VAL B N 1
ATOM 909 C CA . VAL B 1 51 ? 6.113 -2.135 1.338 1 93.75 51 VAL B CA 1
ATOM 910 C C . VAL B 1 51 ? 5.508 -1.272 2.441 1 93.75 51 VAL B C 1
ATOM 912 O O . VAL B 1 51 ? 4.559 -1.689 3.113 1 93.75 51 VAL B O 1
ATOM 915 N N . VAL B 1 52 ? 6.055 -0.079 2.6 1 93.81 52 VAL B N 1
ATOM 916 C CA . VAL B 1 52 ? 5.574 0.843 3.625 1 93.81 52 VAL B CA 1
ATOM 917 C C . VAL B 1 52 ? 5.02 2.104 2.967 1 93.81 52 VAL B C 1
ATOM 919 O O . VAL B 1 52 ? 5.656 2.682 2.08 1 93.81 52 VAL B O 1
ATOM 922 N N . LEU B 1 53 ? 3.848 2.496 3.377 1 94.56 53 LEU B N 1
ATOM 923 C CA . LEU B 1 53 ? 3.186 3.713 2.916 1 94.56 53 LEU B CA 1
ATOM 924 C C . LEU B 1 53 ? 3.041 4.719 4.055 1 94.56 53 LEU B C 1
ATOM 926 O O . LEU B 1 53 ? 2.555 4.371 5.133 1 94.56 53 LEU B O 1
ATOM 930 N N . TYR B 1 54 ? 3.531 5.961 3.783 1 94.44 54 TYR B N 1
ATOM 931 C CA . TYR B 1 54 ? 3.332 6.977 4.809 1 94.44 54 TYR B CA 1
ATOM 932 C C . TYR B 1 54 ? 3.346 8.375 4.199 1 94.44 54 TYR B C 1
ATOM 934 O O . TYR B 1 54 ? 3.852 8.57 3.094 1 94.44 54 TYR B O 1
ATOM 942 N N . LYS B 1 55 ? 2.641 9.273 4.906 1 92.75 55 LYS B N 1
ATOM 943 C CA . LYS B 1 55 ? 2.693 10.672 4.484 1 92.75 55 LYS B CA 1
ATOM 944 C C . LYS B 1 55 ? 4.023 11.312 4.871 1 92.75 55 LYS B C 1
ATOM 946 O O . LYS B 1 55 ? 4.512 11.117 5.984 1 92.75 55 LYS B O 1
ATOM 951 N N . PRO B 1 56 ? 4.57 11.953 3.816 1 87.06 56 PRO B N 1
ATOM 952 C CA . PRO B 1 56 ? 5.789 12.672 4.188 1 87.06 56 PRO B CA 1
ATOM 953 C C . PRO B 1 56 ? 5.543 13.742 5.242 1 87.06 56 PRO B C 1
ATOM 955 O O . PRO B 1 56 ? 4.449 14.312 5.309 1 87.06 56 PRO B O 1
ATOM 958 N N . TYR B 1 57 ? 6.539 13.938 6.148 1 75.38 57 TYR B N 1
ATOM 959 C CA . TYR B 1 57 ? 6.465 15.031 7.105 1 75.38 57 TYR B CA 1
ATOM 960 C C . TYR B 1 57 ? 6.371 16.375 6.387 1 75.38 57 TYR B C 1
ATOM 962 O O . TYR B 1 57 ? 6.984 16.562 5.336 1 75.38 57 TYR B O 1
ATOM 970 N N . ARG B 1 58 ? 5.102 17.125 6.695 1 57.31 58 ARG B N 1
ATOM 971 C CA . ARG B 1 58 ? 5.094 18.516 6.219 1 57.31 58 ARG B CA 1
ATOM 972 C C . ARG B 1 58 ? 6.242 19.312 6.824 1 57.31 58 ARG B C 1
ATOM 974 O O . ARG B 1 58 ? 6.684 19.016 7.941 1 57.31 58 ARG B O 1
#